Protein AF-A0A496PAQ7-F1 (afdb_monomer)

Sequence (138 aa):
MKLSTRDIVYIGFIAALCAVATTIRIEIPGGAMVHLGSAALFTTSILFGGLYGGLGAAIGSALFDLFGGHTQYIVFSFFIKGIAGLIVGGMTAGYLPPSITKPTASFGRILVALIIGAIWTALGYFLAWWFVLESAVV

pLDDT: mean 92.66, std 9.45, range [47.16, 98.69]

Nearest PDB structures (foldseek):
  4hzu-assembly1_S  TM=8.276E-01  e=6.607E-04  Levilactobacillus brevis
  4z7f-assembly2_C  TM=6.581E-01  e=2.434E-02  Enterococcus faecalis V583
  4z7f-assembly1_A  TM=7.759E-01  e=6.821E-02  Enterococcus faecalis V583
  4z7f-assembly1_B  TM=6.909E-01  e=6.153E-02  Enterococcus faecalis V583
  4z7f-assembly3_E  TM=7.718E-01  e=2.349E-01  Enterococcus faecalis V583

Secondary structure (DSSP, 8-state):
-PPPHHHHHHHHHHHHHHHHHHH-EEEETTTEEEETHHHHHHHHHHHHHHHHHHHHHHHHHHHHHHHTT-GGGHHHHHHHHHHHHHHHHHHHT-SSPPPTTSPPPPHHHHHHHHHHHHHHHHHHHHHHHHHHHHTTT-

Solvent-accessible surface area (backbone atoms only — not comparable to full-atom values): 6628 Å² total; per-residue (Å²): 137,85,83,49,74,69,54,52,50,50,24,50,52,43,11,52,49,16,22,57,32,38,72,48,60,48,81,42,92,91,82,44,70,49,45,43,18,59,56,46,23,50,54,40,1,40,63,31,0,6,53,40,10,5,51,5,20,11,51,6,40,23,49,33,20,56,76,71,71,39,57,91,43,21,71,51,37,22,52,35,36,16,49,25,10,28,51,25,0,39,61,32,29,28,58,48,56,55,58,93,89,54,81,67,48,56,68,69,48,42,53,52,25,51,52,54,25,49,52,51,38,54,55,42,49,52,53,46,48,51,55,57,52,56,68,71,75,112

Mean predicted aligned error: 4.07 Å

Radius of gyration: 15.11 Å; Cα contacts (8 Å, |Δi|>4): 240; chains: 1; bounding box: 43×31×34 Å

Structure (mmCIF, N/CA/C/O backbone):
data_AF-A0A496PAQ7-F1
#
_entry.id   AF-A0A496PAQ7-F1
#
loop_
_atom_site.group_PDB
_atom_site.id
_atom_site.type_symbol
_atom_site.label_atom_id
_atom_site.label_alt_id
_atom_site.label_comp_id
_atom_site.label_asym_id
_atom_site.label_entity_id
_atom_site.label_seq_id
_atom_site.pdbx_PDB_ins_code
_atom_site.Cartn_x
_atom_site.Cartn_y
_atom_site.Cartn_z
_atom_site.occupancy
_atom_site.B_iso_or_equiv
_atom_site.auth_seq_id
_atom_site.auth_comp_id
_atom_site.auth_asym_id
_atom_site.auth_atom_id
_atom_site.pdbx_PDB_model_num
ATOM 1 N N . MET A 1 1 ? -6.547 -14.638 14.985 1.00 70.94 1 MET A N 1
ATOM 2 C CA . MET A 1 1 ? -7.820 -14.053 14.504 1.00 70.94 1 MET A CA 1
ATOM 3 C C . MET A 1 1 ? -8.239 -14.798 13.245 1.00 70.94 1 MET A C 1
ATOM 5 O O . MET A 1 1 ? -7.360 -15.098 12.449 1.00 70.94 1 MET A O 1
ATOM 9 N N . LYS A 1 2 ? -9.520 -15.150 13.082 1.00 87.44 2 LYS A N 1
ATOM 10 C CA . LYS A 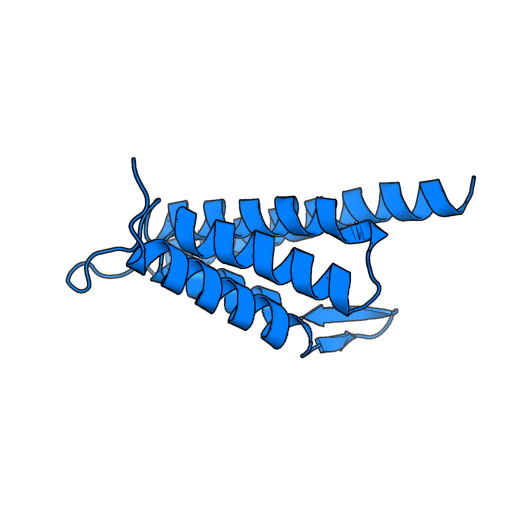1 2 ? -10.031 -15.802 11.863 1.00 87.44 2 LYS A CA 1
ATOM 11 C C . LYS A 1 2 ? -10.731 -14.747 11.001 1.00 87.44 2 LYS A C 1
ATOM 13 O O . LYS A 1 2 ? -11.579 -14.037 11.531 1.00 87.44 2 LYS A O 1
ATOM 18 N N . LEU A 1 3 ? -10.353 -14.630 9.728 1.00 93.06 3 LEU A N 1
ATOM 19 C CA . LEU A 1 3 ? -11.043 -13.763 8.765 1.00 93.06 3 LEU A CA 1
ATOM 20 C C . LEU A 1 3 ? -12.398 -14.377 8.406 1.00 93.06 3 LEU A C 1
ATOM 22 O O . LEU A 1 3 ? -12.488 -15.580 8.159 1.00 93.06 3 LEU A O 1
ATOM 26 N N . SER A 1 4 ? -13.443 -13.555 8.385 1.00 95.81 4 SER A N 1
ATOM 27 C CA . SER A 1 4 ? -14.761 -13.947 7.894 1.00 95.81 4 SER A CA 1
ATOM 28 C C . SER A 1 4 ? -14.832 -13.851 6.367 1.00 95.81 4 SER A C 1
ATOM 30 O O . SER A 1 4 ? -14.030 -13.162 5.734 1.00 95.81 4 SER A O 1
ATOM 32 N N . THR A 1 5 ? -15.837 -14.482 5.754 1.00 97.12 5 THR A N 1
ATOM 33 C CA . THR A 1 5 ? -16.100 -14.350 4.310 1.00 97.12 5 THR A CA 1
ATOM 34 C C . THR A 1 5 ? -16.265 -12.890 3.895 1.00 97.12 5 THR A C 1
ATOM 36 O O . THR A 1 5 ? -15.759 -12.481 2.855 1.00 97.12 5 THR A O 1
ATOM 39 N N . ARG A 1 6 ? -16.923 -12.079 4.732 1.00 95.62 6 ARG A N 1
ATOM 40 C CA . ARG A 1 6 ? -17.108 -10.649 4.473 1.00 95.62 6 ARG A CA 1
ATOM 41 C C . ARG A 1 6 ? -15.769 -9.910 4.410 1.00 95.62 6 ARG A C 1
ATOM 43 O O . ARG A 1 6 ? -15.586 -9.053 3.553 1.00 95.62 6 ARG A O 1
ATOM 50 N N . ASP A 1 7 ? -14.830 -10.268 5.278 1.00 96.31 7 ASP A N 1
ATOM 51 C CA . ASP A 1 7 ? -13.508 -9.639 5.331 1.00 96.31 7 ASP A CA 1
ATOM 52 C C . ASP A 1 7 ? -12.703 -9.969 4.069 1.00 96.31 7 ASP A C 1
ATOM 54 O O . ASP A 1 7 ? -12.093 -9.086 3.470 1.00 96.31 7 ASP A O 1
ATOM 58 N N . ILE A 1 8 ? -12.774 -11.226 3.617 1.00 97.44 8 ILE A N 1
ATOM 59 C CA . ILE A 1 8 ? -12.154 -11.677 2.364 1.00 97.44 8 ILE A CA 1
ATOM 60 C C . ILE A 1 8 ? -12.743 -10.918 1.169 1.00 97.44 8 ILE A C 1
ATOM 62 O O . ILE A 1 8 ? -11.990 -10.463 0.310 1.00 97.44 8 ILE A O 1
ATOM 66 N N . VAL A 1 9 ? -14.066 -10.727 1.128 1.00 98.12 9 VAL A N 1
ATOM 67 C CA . VAL A 1 9 ? -14.732 -9.952 0.068 1.00 98.12 9 VAL A CA 1
ATOM 68 C C . VAL A 1 9 ? -14.247 -8.500 0.052 1.00 98.12 9 VAL A C 1
ATOM 70 O O . VAL A 1 9 ? -13.928 -7.986 -1.018 1.00 98.12 9 VAL A O 1
ATOM 73 N N . TYR A 1 10 ? -14.120 -7.846 1.211 1.00 97.50 10 TYR A N 1
ATOM 74 C CA . TYR A 1 10 ? -13.580 -6.483 1.274 1.00 97.50 10 TYR A CA 1
ATOM 75 C C . TYR A 1 10 ? -12.124 -6.408 0.813 1.00 97.50 10 TYR A C 1
ATOM 77 O O . TYR A 1 10 ? -11.781 -5.517 0.039 1.00 97.50 10 TYR A O 1
ATOM 85 N N . ILE A 1 11 ? -11.275 -7.345 1.242 1.00 98.44 11 ILE A N 1
ATOM 86 C CA . ILE A 1 11 ? -9.874 -7.408 0.805 1.00 98.44 11 ILE A CA 1
ATOM 87 C C . ILE A 1 11 ? -9.795 -7.610 -0.713 1.00 98.44 11 ILE A C 1
ATOM 89 O O . ILE A 1 11 ? -9.031 -6.915 -1.378 1.00 98.44 11 ILE A O 1
ATOM 93 N N . GLY A 1 12 ? -10.612 -8.508 -1.272 1.00 98.56 12 GLY A N 1
ATOM 94 C CA . GLY A 1 12 ? -10.690 -8.744 -2.714 1.00 98.56 12 GLY A CA 1
ATOM 95 C C . GLY A 1 12 ? -11.165 -7.517 -3.495 1.00 98.56 12 GLY A C 1
ATOM 96 O O . GLY A 1 12 ? -10.579 -7.179 -4.521 1.00 98.56 12 GLY A O 1
ATOM 97 N N . PHE A 1 13 ? -12.171 -6.800 -2.986 1.00 98.44 13 PHE A N 1
ATOM 98 C CA . PHE A 1 13 ? -12.631 -5.542 -3.578 1.00 98.44 13 PHE A CA 1
ATOM 99 C C . PHE A 1 13 ? -11.534 -4.468 -3.568 1.00 98.44 13 PHE A C 1
ATOM 101 O O . PHE A 1 13 ? -11.281 -3.844 -4.596 1.00 98.44 13 PHE A O 1
ATOM 108 N N . ILE A 1 14 ? -10.842 -4.282 -2.437 1.00 98.56 14 ILE A N 1
ATOM 109 C CA . ILE A 1 14 ? -9.715 -3.342 -2.330 1.00 98.56 14 ILE A CA 1
ATOM 110 C C . ILE A 1 14 ? -8.593 -3.750 -3.292 1.00 98.56 14 ILE A C 1
ATOM 112 O O . ILE A 1 14 ? -8.025 -2.889 -3.956 1.00 98.56 14 ILE A O 1
ATOM 116 N N . ALA A 1 15 ? -8.294 -5.045 -3.414 1.00 98.69 15 ALA A N 1
ATOM 117 C CA . ALA A 1 15 ? -7.297 -5.538 -4.359 1.00 98.69 15 ALA A CA 1
ATOM 118 C C . ALA A 1 15 ? -7.661 -5.214 -5.810 1.00 98.69 15 ALA A C 1
ATOM 120 O O . ALA A 1 15 ? -6.826 -4.681 -6.539 1.00 98.69 15 ALA A O 1
ATOM 121 N N . ALA A 1 16 ? -8.908 -5.466 -6.214 1.00 98.50 16 ALA A N 1
ATOM 122 C CA . ALA A 1 16 ? -9.393 -5.111 -7.544 1.00 98.50 16 ALA A CA 1
ATOM 123 C C . ALA A 1 16 ? -9.312 -3.596 -7.789 1.00 98.50 16 ALA A C 1
ATOM 125 O O . ALA A 1 16 ? -8.812 -3.168 -8.828 1.00 98.50 16 ALA A O 1
ATOM 126 N N . LEU A 1 17 ? -9.726 -2.782 -6.810 1.00 98.44 17 LEU A N 1
ATOM 127 C CA . LEU A 1 17 ? -9.619 -1.326 -6.880 1.00 98.44 17 LEU A CA 1
ATOM 128 C C . LEU A 1 17 ? -8.164 -0.873 -7.046 1.00 98.44 17 LEU A C 1
ATOM 130 O O . LEU A 1 17 ? -7.881 -0.070 -7.928 1.00 98.44 17 LEU A O 1
ATOM 134 N N . CYS A 1 18 ? -7.238 -1.392 -6.237 1.00 98.25 18 CYS A N 1
ATOM 135 C CA . CYS A 1 18 ? -5.815 -1.076 -6.333 1.00 98.25 18 CYS A CA 1
ATOM 136 C C . CYS A 1 18 ? -5.236 -1.484 -7.692 1.00 98.25 18 CYS A C 1
ATOM 138 O O . CYS A 1 18 ? -4.516 -0.692 -8.297 1.00 98.25 18 CYS A O 1
ATOM 140 N N . ALA A 1 19 ? -5.568 -2.674 -8.200 1.00 98.06 19 ALA A N 1
ATOM 141 C CA . ALA A 1 19 ? -5.080 -3.153 -9.492 1.00 98.06 19 ALA A CA 1
ATOM 142 C C . ALA A 1 19 ? -5.557 -2.244 -10.637 1.00 98.06 19 ALA A C 1
ATOM 144 O O . ALA A 1 19 ? -4.742 -1.739 -11.407 1.00 98.06 19 ALA A O 1
ATOM 145 N N . VAL A 1 20 ? -6.864 -1.959 -10.693 1.00 97.81 20 VAL A N 1
ATOM 146 C CA . VAL A 1 20 ? -7.471 -1.093 -11.717 1.00 97.81 20 VAL A CA 1
ATOM 147 C C . VAL A 1 20 ? -6.978 0.348 -11.591 1.00 97.81 20 VAL A C 1
ATOM 149 O O . VAL A 1 20 ? -6.598 0.959 -12.580 1.00 97.81 20 VAL A O 1
ATOM 152 N N . ALA A 1 21 ? -6.905 0.909 -10.384 1.00 97.81 21 ALA A N 1
ATOM 153 C CA . ALA A 1 21 ? -6.386 2.262 -10.197 1.00 97.81 21 ALA A CA 1
ATOM 154 C C . ALA A 1 21 ? -4.909 2.372 -10.606 1.00 97.81 21 ALA A C 1
ATOM 156 O O . ALA A 1 21 ? -4.475 3.426 -11.064 1.00 97.81 21 ALA A O 1
ATOM 157 N N . THR A 1 22 ? -4.127 1.296 -10.484 1.00 96.44 22 THR A N 1
ATOM 158 C CA . THR A 1 22 ? -2.725 1.286 -10.925 1.00 96.44 22 THR A CA 1
ATOM 159 C C . THR A 1 22 ? -2.601 1.397 -12.447 1.00 96.44 22 THR A C 1
ATOM 161 O O . THR A 1 22 ? -1.631 1.987 -12.920 1.00 96.44 22 THR A O 1
ATOM 164 N N . THR A 1 23 ? -3.589 0.947 -13.231 1.00 95.00 23 THR A N 1
ATOM 165 C CA . THR A 1 23 ? -3.557 1.116 -14.698 1.00 95.00 23 THR A CA 1
ATOM 166 C C . THR A 1 23 ? -3.686 2.575 -15.122 1.00 95.00 23 THR A C 1
ATOM 168 O O . THR A 1 23 ? -3.261 2.934 -16.218 1.00 95.00 23 THR A O 1
ATOM 171 N N . ILE A 1 24 ? -4.246 3.432 -14.264 1.00 95.06 24 ILE A N 1
ATOM 172 C CA . ILE A 1 24 ? -4.297 4.871 -14.497 1.00 95.06 24 ILE A CA 1
ATOM 173 C C . ILE A 1 24 ? -2.971 5.468 -14.029 1.00 95.06 24 ILE A C 1
ATOM 175 O O . ILE A 1 24 ? -2.713 5.606 -12.827 1.00 95.06 24 ILE A O 1
ATOM 179 N N . ARG A 1 25 ? -2.125 5.822 -14.997 1.00 91.62 25 ARG A N 1
ATOM 180 C CA . ARG A 1 25 ? -0.812 6.419 -14.753 1.00 91.62 25 ARG A CA 1
ATOM 181 C C . ARG A 1 25 ? -0.668 7.767 -15.441 1.00 91.62 25 ARG A C 1
ATOM 183 O O . ARG A 1 25 ? -1.168 7.970 -16.543 1.00 91.62 25 ARG A O 1
ATOM 190 N N . ILE A 1 26 ? 0.047 8.663 -14.777 1.00 92.50 26 ILE A N 1
ATOM 191 C CA . ILE A 1 26 ? 0.473 9.947 -15.320 1.00 92.50 26 ILE A CA 1
ATOM 192 C C . ILE A 1 26 ? 1.970 9.837 -15.574 1.00 92.50 26 ILE A C 1
ATOM 194 O O . ILE A 1 26 ? 2.744 9.590 -14.646 1.00 92.50 26 ILE A O 1
ATOM 198 N N . GLU A 1 27 ? 2.360 9.979 -16.834 1.00 92.25 27 GLU A N 1
ATOM 199 C CA . GLU A 1 27 ? 3.761 9.949 -17.241 1.00 92.25 27 GLU A CA 1
ATOM 200 C C . GLU A 1 27 ? 4.421 11.298 -16.929 1.00 92.25 27 GL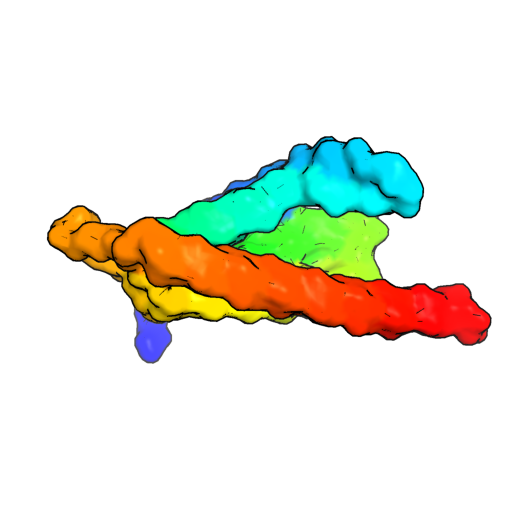U A C 1
ATOM 202 O O . GLU A 1 27 ? 3.823 12.361 -17.104 1.00 92.25 27 GLU A O 1
ATOM 207 N N . ILE A 1 28 ? 5.649 11.245 -16.419 1.00 91.25 28 ILE A N 1
ATOM 208 C CA . ILE A 1 28 ? 6.451 12.403 -16.021 1.00 91.25 28 ILE A CA 1
ATOM 209 C C . ILE A 1 28 ? 7.739 12.402 -16.861 1.00 91.25 28 ILE A C 1
ATOM 211 O O . ILE A 1 28 ? 8.251 11.324 -17.190 1.00 91.25 28 ILE A O 1
ATOM 215 N N . PRO A 1 29 ? 8.292 13.580 -17.224 1.00 90.56 29 PRO A N 1
ATOM 216 C CA . PRO A 1 29 ? 9.561 13.655 -17.942 1.00 90.56 29 PRO A CA 1
ATOM 217 C C . PRO A 1 29 ? 10.660 12.797 -17.299 1.00 90.56 29 PRO A C 1
ATOM 219 O O . PRO A 1 29 ? 10.794 12.758 -16.078 1.00 90.56 29 PRO A O 1
ATOM 222 N N . GLY A 1 30 ? 11.452 12.116 -18.132 1.00 82.94 30 GLY A N 1
ATOM 223 C CA . GLY A 1 30 ? 12.513 11.209 -17.673 1.00 82.94 30 GLY A CA 1
ATOM 224 C C . GLY A 1 30 ? 12.084 9.750 -17.484 1.00 82.94 30 GLY A C 1
ATOM 225 O O . GLY A 1 30 ? 12.839 8.974 -16.911 1.00 82.94 30 GLY A O 1
ATOM 226 N N . GLY A 1 31 ? 10.893 9.363 -17.958 1.00 80.00 31 GLY A N 1
ATOM 227 C CA . GLY A 1 31 ? 10.421 7.970 -17.934 1.00 80.00 31 GLY A CA 1
ATOM 228 C C . GLY A 1 31 ? 9.834 7.523 -16.592 1.00 80.00 31 GLY A C 1
ATOM 229 O O . GLY A 1 31 ? 9.484 6.355 -16.431 1.00 80.00 31 GLY A O 1
ATOM 230 N N . ALA A 1 32 ? 9.705 8.441 -15.633 1.00 80.88 32 ALA A N 1
ATOM 231 C CA . ALA A 1 32 ? 9.005 8.196 -14.382 1.00 80.88 32 ALA A CA 1
ATOM 232 C C . ALA A 1 32 ? 7.484 8.234 -14.587 1.00 80.88 32 ALA A C 1
ATOM 234 O O . ALA A 1 32 ? 6.963 8.871 -15.503 1.00 80.88 32 ALA A O 1
ATOM 235 N N . MET A 1 33 ? 6.754 7.575 -13.692 1.00 88.38 33 MET A N 1
ATOM 236 C CA . MET A 1 33 ? 5.298 7.512 -13.748 1.00 88.38 33 MET A CA 1
ATOM 237 C C . MET A 1 33 ? 4.693 7.535 -12.350 1.00 88.38 33 MET A C 1
ATOM 239 O O . MET A 1 33 ? 5.236 6.966 -11.402 1.00 88.38 33 MET A O 1
ATOM 243 N N . VAL A 1 34 ? 3.541 8.187 -12.230 1.00 90.12 34 VAL A N 1
ATOM 244 C CA . VAL A 1 34 ? 2.728 8.189 -11.013 1.00 90.12 34 VAL A CA 1
ATOM 245 C C . VAL A 1 34 ? 1.471 7.380 -11.275 1.00 90.12 34 VAL A C 1
ATOM 247 O O . VAL A 1 34 ? 0.670 7.729 -12.137 1.00 90.12 34 VAL A O 1
ATOM 250 N N . HIS A 1 35 ? 1.286 6.310 -10.507 1.00 93.69 35 HIS A N 1
ATOM 251 C CA . HIS A 1 35 ? 0.102 5.458 -10.577 1.00 93.69 35 HIS A CA 1
ATOM 252 C C . HIS A 1 35 ? -0.944 5.878 -9.544 1.00 93.69 35 HIS A C 1
ATOM 254 O O . HIS A 1 35 ? -0.626 6.010 -8.355 1.00 93.69 35 HIS A O 1
ATOM 260 N N . LEU A 1 36 ? -2.213 5.973 -9.953 1.00 95.56 36 LEU A N 1
ATOM 261 C CA . LEU A 1 36 ? -3.322 6.216 -9.020 1.00 95.56 36 LEU A CA 1
ATOM 262 C C . LEU A 1 36 ? -3.565 5.047 -8.056 1.00 95.56 36 LEU A C 1
ATOM 264 O O . LEU A 1 36 ? -4.211 5.227 -7.025 1.00 95.56 36 LEU A O 1
ATOM 268 N N . GLY A 1 37 ? -2.971 3.880 -8.311 1.00 95.75 37 GLY A N 1
ATOM 269 C CA . GLY A 1 37 ? -2.936 2.763 -7.368 1.00 95.75 37 GLY A CA 1
ATOM 270 C C . GLY A 1 37 ? -2.401 3.140 -5.986 1.00 95.75 37 GLY A C 1
ATOM 271 O O . GLY A 1 37 ? -2.915 2.663 -4.979 1.00 95.75 37 GLY A O 1
ATOM 272 N N . SER A 1 38 ? -1.421 4.049 -5.908 1.00 94.56 38 SER A N 1
ATOM 273 C CA . SER A 1 38 ? -0.904 4.538 -4.620 1.00 94.56 38 SER A CA 1
ATOM 274 C C . SER A 1 38 ? -1.936 5.381 -3.865 1.00 94.56 38 SER A C 1
ATOM 276 O O . SER A 1 38 ? -2.032 5.279 -2.644 1.00 94.56 38 SER A O 1
ATOM 278 N N . ALA A 1 39 ? -2.737 6.179 -4.581 1.00 96.00 39 ALA A N 1
ATOM 279 C CA . ALA A 1 39 ? -3.830 6.932 -3.976 1.00 96.00 39 ALA A CA 1
ATOM 280 C C . ALA A 1 39 ? -4.909 5.977 -3.446 1.00 96.00 39 ALA A C 1
ATOM 282 O O . ALA A 1 39 ? -5.275 6.074 -2.278 1.00 96.00 39 ALA A O 1
ATOM 283 N N . ALA A 1 40 ? -5.335 5.000 -4.258 1.00 97.94 40 ALA A N 1
ATOM 284 C CA . ALA A 1 40 ? -6.290 3.973 -3.841 1.00 97.94 40 ALA A CA 1
ATOM 285 C C . ALA A 1 40 ? -5.807 3.225 -2.588 1.00 97.94 40 ALA A C 1
ATOM 287 O O . ALA A 1 40 ? -6.523 3.190 -1.591 1.00 97.94 40 ALA A O 1
ATOM 288 N N . LEU A 1 41 ? -4.564 2.729 -2.602 1.00 97.88 41 LEU A N 1
ATOM 289 C CA . LEU A 1 41 ? -3.911 2.054 -1.478 1.00 97.88 41 LEU A CA 1
ATOM 290 C C . LEU A 1 41 ? -3.964 2.881 -0.194 1.00 97.88 41 LEU A C 1
ATOM 292 O O . LEU A 1 41 ? -4.377 2.372 0.855 1.00 97.88 41 LEU A O 1
ATOM 296 N N . PHE A 1 42 ? -3.529 4.143 -0.251 1.00 97.69 42 PHE A N 1
ATOM 297 C CA . PHE A 1 42 ? -3.470 4.992 0.934 1.00 97.69 42 PHE A CA 1
ATOM 298 C C . PHE A 1 42 ? -4.868 5.309 1.453 1.00 97.69 42 PHE A C 1
ATOM 300 O O . PHE A 1 42 ? -5.114 5.162 2.650 1.00 97.69 42 PHE A O 1
ATOM 307 N N . THR A 1 43 ? -5.808 5.643 0.568 1.00 97.12 43 THR A N 1
ATOM 308 C CA . THR A 1 43 ? -7.201 5.892 0.944 1.00 97.12 43 THR A CA 1
ATOM 309 C C . THR A 1 43 ? -7.830 4.661 1.592 1.00 97.12 43 THR A C 1
ATOM 311 O O . THR A 1 43 ? -8.388 4.763 2.683 1.00 97.12 43 THR A O 1
ATOM 314 N N . THR A 1 44 ? -7.697 3.475 0.993 1.00 97.44 44 THR A N 1
ATOM 315 C CA . THR A 1 44 ? -8.279 2.253 1.564 1.00 97.44 44 THR A CA 1
ATOM 316 C C . THR A 1 44 ? -7.619 1.857 2.876 1.00 97.44 44 THR A C 1
ATOM 318 O O . THR A 1 44 ? -8.302 1.368 3.765 1.00 97.44 44 THR A O 1
ATOM 321 N N . SER A 1 45 ? -6.322 2.115 3.052 1.00 97.69 45 SER A N 1
ATOM 322 C CA . SER A 1 45 ? -5.634 1.835 4.319 1.00 97.69 45 SER A CA 1
ATOM 323 C C . SER A 1 45 ? -6.101 2.769 5.436 1.00 97.69 45 SER A C 1
ATOM 325 O O . SER A 1 45 ? -6.335 2.316 6.553 1.00 97.69 45 SER A O 1
ATOM 327 N N . ILE A 1 46 ? -6.318 4.052 5.129 1.00 96.81 46 ILE A N 1
ATOM 328 C CA . ILE A 1 46 ? -6.872 5.028 6.080 1.00 96.81 46 ILE A CA 1
ATOM 329 C C . ILE A 1 46 ? -8.295 4.649 6.511 1.00 96.81 46 ILE A C 1
ATOM 331 O O . ILE A 1 46 ? -8.654 4.846 7.670 1.00 96.81 46 ILE A O 1
ATOM 335 N N . LEU A 1 47 ? -9.100 4.101 5.597 1.00 94.69 47 LEU A N 1
ATOM 336 C CA . LEU A 1 47 ? -10.507 3.779 5.851 1.00 94.69 47 LEU A CA 1
ATOM 337 C C . LEU A 1 47 ? -10.726 2.384 6.452 1.00 94.69 47 LEU A C 1
ATOM 339 O O . LEU A 1 47 ? -11.591 2.222 7.306 1.00 94.69 47 LEU A O 1
ATOM 343 N N . PHE A 1 48 ? -9.963 1.379 6.018 1.00 95.31 48 PHE A N 1
ATOM 344 C CA . PHE A 1 48 ? -10.164 -0.033 6.376 1.00 95.31 48 PHE A CA 1
ATOM 345 C C . PHE A 1 48 ? -9.047 -0.603 7.262 1.00 95.31 48 PHE A C 1
ATOM 347 O O . PHE A 1 48 ? -9.062 -1.784 7.606 1.00 95.31 48 PHE A O 1
ATOM 354 N N . GLY A 1 49 ? -8.086 0.222 7.672 1.00 95.44 49 GLY A N 1
ATOM 355 C CA . GLY A 1 49 ? -6.992 -0.197 8.537 1.00 95.44 49 GLY A CA 1
ATOM 356 C C . GLY A 1 49 ? -5.919 -1.014 7.820 1.00 95.44 49 GLY A C 1
ATOM 357 O O . GLY A 1 49 ? -5.981 -1.297 6.621 1.00 95.44 49 GLY A O 1
ATOM 358 N N . GLY A 1 50 ? -4.891 -1.370 8.589 1.00 97.00 50 GLY A N 1
ATOM 359 C CA . GLY A 1 50 ? -3.654 -1.942 8.068 1.00 97.00 50 GLY A CA 1
ATOM 360 C C . GLY A 1 50 ? -3.841 -3.299 7.400 1.00 97.00 50 GLY A C 1
ATOM 361 O O . GLY A 1 50 ? -3.293 -3.521 6.327 1.00 97.00 50 GLY A O 1
ATOM 362 N N . LEU A 1 51 ? -4.617 -4.211 7.990 1.00 97.19 51 LEU A N 1
ATOM 363 C CA . LEU A 1 51 ? -4.770 -5.565 7.456 1.00 97.19 51 LEU A CA 1
ATOM 364 C C . LEU A 1 51 ? -5.488 -5.566 6.102 1.00 97.19 51 LEU A C 1
ATOM 366 O O . LEU A 1 51 ? -5.048 -6.238 5.174 1.00 97.19 51 LEU A O 1
ATOM 370 N N . TYR A 1 52 ? -6.575 -4.805 5.983 1.00 97.81 52 TYR A N 1
ATOM 371 C CA . TYR A 1 52 ? -7.424 -4.816 4.792 1.00 97.81 52 TYR A CA 1
ATOM 372 C C . TYR A 1 52 ? -6.780 -3.990 3.683 1.00 97.81 52 TYR A C 1
ATOM 374 O O . TYR A 1 52 ? -6.655 -4.466 2.556 1.00 97.81 52 TYR A O 1
ATOM 382 N N . GLY A 1 53 ? -6.313 -2.784 4.026 1.00 97.75 53 GLY A N 1
ATOM 383 C CA . GLY A 1 53 ? -5.573 -1.927 3.108 1.00 97.75 53 GLY A CA 1
ATOM 384 C C . GLY A 1 53 ? -4.266 -2.569 2.653 1.00 97.75 53 GLY A C 1
ATOM 385 O O . GLY A 1 53 ? -3.984 -2.580 1.464 1.00 97.75 53 GLY A O 1
ATOM 386 N N . GLY A 1 54 ? -3.509 -3.177 3.569 1.00 98.38 54 GLY A N 1
ATOM 387 C CA . GLY A 1 54 ? -2.252 -3.864 3.276 1.00 98.38 54 GLY A CA 1
ATOM 388 C C . GLY A 1 54 ? -2.423 -5.095 2.392 1.00 98.38 54 GLY A C 1
ATOM 389 O O . GLY A 1 54 ? -1.787 -5.178 1.347 1.00 98.38 54 GLY A O 1
ATOM 390 N N . LEU A 1 55 ? -3.305 -6.037 2.745 1.00 98.50 55 LEU A N 1
ATOM 391 C CA . LEU A 1 55 ? -3.536 -7.213 1.894 1.00 98.50 55 LEU A CA 1
ATOM 392 C C . LEU A 1 55 ? -4.122 -6.821 0.537 1.00 98.50 55 LEU A C 1
ATOM 394 O O . LEU A 1 55 ? -3.669 -7.324 -0.489 1.00 98.50 55 LEU A O 1
ATOM 398 N N . 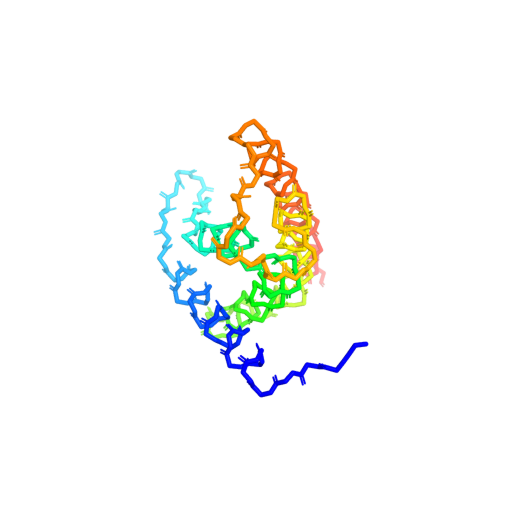GLY A 1 56 ? -5.081 -5.893 0.515 1.00 98.56 56 GLY A N 1
ATOM 399 C CA . G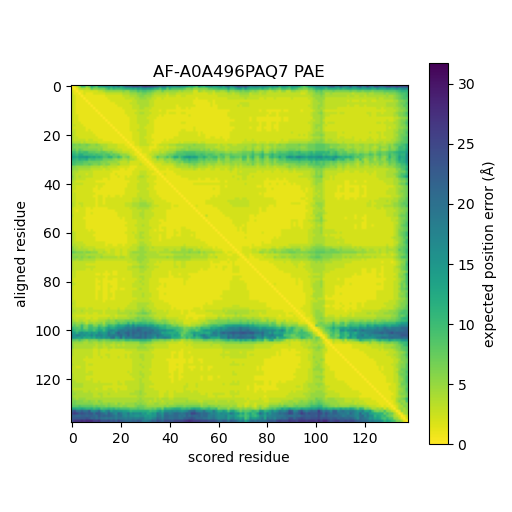LY A 1 56 ? -5.649 -5.392 -0.731 1.00 98.56 56 GLY A CA 1
ATOM 400 C C . GLY A 1 56 ? -4.594 -4.715 -1.612 1.00 98.56 56 GLY A C 1
ATOM 401 O O . GLY A 1 56 ? -4.502 -5.000 -2.800 1.00 98.56 56 GLY A O 1
ATOM 402 N N . ALA A 1 57 ? -3.724 -3.889 -1.035 1.00 98.50 57 ALA A N 1
ATOM 403 C CA . ALA A 1 57 ? -2.611 -3.262 -1.739 1.00 98.50 57 ALA A CA 1
ATOM 404 C C . ALA A 1 57 ? -1.583 -4.263 -2.279 1.00 98.50 57 ALA A C 1
ATOM 406 O O . ALA A 1 57 ? -1.164 -4.138 -3.431 1.00 98.50 57 ALA A O 1
ATOM 407 N N . ALA A 1 58 ? -1.189 -5.244 -1.463 1.00 98.56 58 ALA A N 1
ATOM 408 C CA . ALA A 1 58 ? -0.2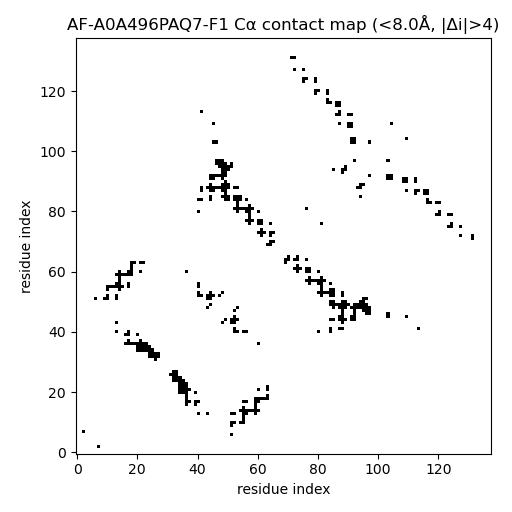38 -6.285 -1.837 1.00 98.56 58 ALA A CA 1
ATOM 409 C C . ALA A 1 58 ? -0.757 -7.093 -3.029 1.00 98.56 58 ALA A C 1
ATOM 411 O O . ALA A 1 58 ? -0.093 -7.195 -4.059 1.00 98.56 58 ALA A O 1
ATOM 412 N N . ILE A 1 59 ? -1.980 -7.615 -2.900 1.00 98.62 59 ILE A N 1
ATOM 413 C CA . ILE A 1 59 ? -2.614 -8.453 -3.917 1.00 98.62 59 ILE A CA 1
ATOM 414 C C . ILE A 1 59 ? -2.905 -7.623 -5.166 1.00 98.62 59 ILE A C 1
ATOM 416 O O . ILE A 1 59 ? -2.552 -8.037 -6.262 1.00 98.62 59 ILE A O 1
ATOM 420 N N . GLY A 1 60 ? -3.496 -6.436 -5.022 1.00 98.25 60 GLY A N 1
ATOM 421 C CA . GLY A 1 60 ? -3.841 -5.584 -6.158 1.00 98.25 60 GLY A CA 1
ATOM 422 C C . GLY A 1 60 ? -2.626 -5.171 -6.989 1.00 98.25 60 GLY A C 1
ATOM 423 O O . GLY A 1 60 ? -2.670 -5.230 -8.214 1.00 98.25 60 GLY A O 1
ATOM 424 N N . SER A 1 61 ? -1.517 -4.822 -6.334 1.00 97.75 61 SER A N 1
ATOM 425 C CA . SER A 1 61 ? -0.285 -4.437 -7.036 1.00 97.75 61 SER A CA 1
ATOM 426 C C . SER A 1 61 ? 0.402 -5.640 -7.686 1.00 97.75 61 SER A C 1
ATOM 428 O O . SER A 1 61 ? 0.861 -5.539 -8.817 1.00 97.75 61 SER A O 1
ATOM 430 N N . ALA A 1 62 ? 0.405 -6.802 -7.024 1.00 97.88 62 ALA A N 1
ATOM 431 C CA . ALA A 1 62 ? 0.895 -8.047 -7.615 1.00 97.88 62 ALA A CA 1
ATOM 432 C C . ALA A 1 62 ? 0.069 -8.479 -8.840 1.00 97.88 62 ALA A C 1
ATOM 434 O O . ALA A 1 62 ? 0.633 -8.936 -9.831 1.00 97.88 62 ALA A O 1
ATOM 435 N N . LEU A 1 63 ? -1.258 -8.312 -8.798 1.00 98.00 63 LEU A N 1
ATOM 436 C CA . LEU A 1 63 ? -2.136 -8.580 -9.940 1.00 98.00 63 LEU A CA 1
ATOM 437 C C . LEU A 1 63 ? -1.894 -7.592 -11.083 1.00 98.00 63 LEU A C 1
ATOM 439 O O . LEU A 1 63 ? -1.867 -8.012 -12.237 1.00 98.00 63 LEU A O 1
ATOM 443 N N . PHE A 1 64 ? -1.693 -6.306 -10.780 1.00 97.19 64 PHE A N 1
ATOM 444 C CA . PHE A 1 64 ? -1.303 -5.324 -11.790 1.00 97.19 64 PHE A CA 1
ATOM 445 C C . PHE A 1 64 ? 0.003 -5.731 -12.477 1.00 97.19 64 PHE A C 1
ATOM 447 O O . PHE A 1 64 ? 0.048 -5.757 -13.700 1.00 9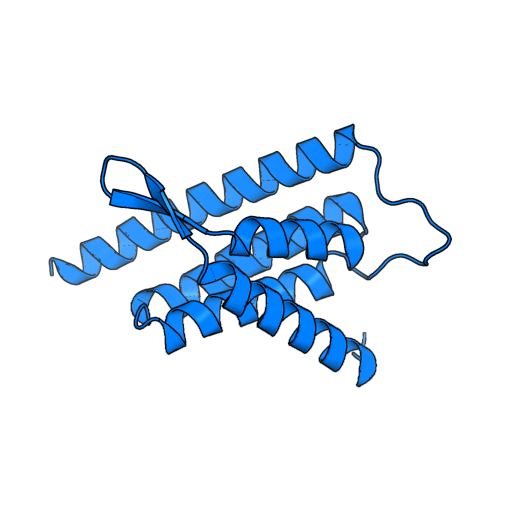7.19 64 PHE A O 1
ATOM 454 N N . ASP A 1 65 ? 1.032 -6.112 -11.719 1.00 96.31 65 ASP A N 1
ATOM 455 C CA . ASP A 1 65 ? 2.312 -6.522 -12.300 1.00 96.31 65 ASP A CA 1
ATOM 456 C C . ASP A 1 65 ? 2.192 -7.815 -13.115 1.00 96.31 65 ASP A C 1
ATOM 458 O O . ASP A 1 65 ? 2.788 -7.937 -14.186 1.00 96.31 65 ASP A O 1
ATOM 462 N N . LEU A 1 66 ? 1.385 -8.770 -12.645 1.00 96.62 66 LEU A N 1
ATOM 463 C CA . LEU A 1 66 ? 1.123 -10.018 -13.355 1.00 96.62 66 LEU A CA 1
ATOM 464 C C . LEU A 1 66 ? 0.431 -9.773 -14.700 1.00 96.62 66 LEU A C 1
ATOM 466 O O . LEU A 1 66 ? 0.896 -10.268 -15.724 1.00 96.62 66 LEU A O 1
ATOM 470 N N . PHE A 1 67 ? -0.663 -9.010 -14.712 1.00 95.06 67 PHE A N 1
ATOM 471 C CA . PHE A 1 67 ? -1.443 -8.768 -15.929 1.00 95.06 67 PHE A CA 1
ATOM 472 C C . PHE A 1 67 ? -0.855 -7.672 -16.822 1.00 95.06 67 PHE A C 1
ATOM 474 O O . PHE A 1 67 ? -1.082 -7.679 -18.028 1.00 95.06 67 PHE A O 1
ATOM 481 N N . GLY A 1 68 ? -0.086 -6.747 -16.249 1.00 92.06 68 GLY A N 1
ATOM 482 C CA . GLY A 1 68 ? 0.603 -5.666 -16.951 1.00 92.06 68 GLY A CA 1
ATOM 483 C C . GLY A 1 68 ? 1.920 -6.083 -17.608 1.00 92.06 68 GLY A C 1
ATOM 484 O O . GLY A 1 68 ? 2.558 -5.252 -18.246 1.00 92.06 68 GLY A O 1
ATOM 485 N N . GLY A 1 69 ? 2.341 -7.347 -17.463 1.00 91.56 69 GLY A N 1
ATOM 486 C CA . GLY A 1 69 ? 3.590 -7.857 -18.042 1.00 91.56 69 GLY A CA 1
ATOM 487 C C . GLY A 1 69 ? 4.853 -7.429 -17.285 1.00 91.56 69 GLY A C 1
ATOM 488 O O . GLY A 1 69 ? 5.953 -7.492 -17.825 1.00 91.56 69 GLY A O 1
ATOM 489 N N . HIS A 1 70 ? 4.714 -7.002 -16.031 1.00 90.50 70 HIS A N 1
ATOM 490 C CA . HIS A 1 70 ? 5.805 -6.590 -15.145 1.00 90.50 70 HIS A CA 1
ATOM 491 C C . HIS A 1 70 ? 6.156 -7.697 -14.139 1.00 90.50 70 HIS A C 1
ATOM 493 O O . HIS A 1 70 ? 6.400 -7.439 -12.962 1.00 90.50 70 HIS A O 1
ATOM 499 N N . THR A 1 71 ? 6.176 -8.954 -14.594 1.00 92.25 71 THR A N 1
ATOM 500 C CA . THR A 1 71 ? 6.235 -10.153 -13.742 1.00 92.25 71 THR A CA 1
ATOM 501 C C . THR A 1 71 ? 7.440 -10.171 -12.793 1.00 92.25 71 THR A C 1
ATOM 503 O O . THR A 1 71 ? 7.311 -10.609 -11.650 1.00 92.25 71 THR A O 1
ATOM 506 N N . GLN A 1 72 ? 8.586 -9.623 -13.211 1.00 93.69 72 GLN A N 1
ATOM 507 C CA . GLN A 1 72 ? 9.783 -9.481 -12.372 1.00 93.69 72 GLN A CA 1
ATOM 508 C C . GLN A 1 72 ? 9.567 -8.632 -11.105 1.00 93.69 72 GLN A C 1
ATOM 510 O O . GLN A 1 72 ? 10.290 -8.798 -10.126 1.00 93.69 72 GLN A O 1
ATOM 515 N N . TYR A 1 73 ? 8.558 -7.753 -11.091 1.00 94.19 73 TYR A N 1
ATOM 516 C CA . TYR A 1 73 ? 8.246 -6.891 -9.953 1.00 94.19 73 TYR A CA 1
ATOM 517 C C . TYR A 1 73 ? 7.188 -7.471 -9.007 1.00 94.19 73 TYR A C 1
ATOM 519 O O . TYR A 1 73 ? 7.061 -6.954 -7.902 1.00 94.19 73 TYR A O 1
ATOM 527 N N . ILE A 1 74 ? 6.497 -8.568 -9.356 1.00 96.00 74 ILE A N 1
ATOM 528 C CA . ILE A 1 74 ? 5.352 -9.100 -8.583 1.00 96.00 74 ILE A CA 1
ATOM 529 C C . ILE A 1 74 ? 5.678 -9.257 -7.096 1.00 96.00 74 ILE A C 1
ATOM 531 O O . ILE A 1 74 ? 4.947 -8.756 -6.240 1.00 96.00 74 ILE A O 1
ATOM 535 N N . VAL A 1 75 ? 6.775 -9.954 -6.780 1.00 96.25 75 VAL A N 1
ATOM 536 C CA . VAL A 1 75 ? 7.168 -10.226 -5.388 1.00 96.25 75 VAL A CA 1
ATOM 537 C C . VAL A 1 75 ? 7.517 -8.923 -4.671 1.00 96.25 75 VAL A C 1
ATOM 539 O O . VAL A 1 75 ? 7.085 -8.704 -3.540 1.00 96.25 75 VAL A O 1
ATOM 542 N N . PHE A 1 76 ? 8.236 -8.024 -5.342 1.00 96.56 76 PHE A N 1
ATOM 543 C CA . PHE A 1 76 ? 8.598 -6.723 -4.790 1.00 96.56 76 PHE A CA 1
ATOM 544 C C . PHE A 1 76 ? 7.358 -5.877 -4.509 1.00 96.56 76 PHE A C 1
ATOM 546 O O . PHE A 1 76 ? 7.147 -5.471 -3.369 1.00 96.56 76 PHE A O 1
ATOM 553 N N . SER A 1 77 ? 6.495 -5.659 -5.500 1.00 96.81 77 SER A N 1
ATOM 554 C CA . SER A 1 77 ? 5.270 -4.874 -5.350 1.00 96.81 77 SER A CA 1
ATOM 555 C C . SER A 1 77 ? 4.351 -5.445 -4.278 1.00 96.81 77 SER A C 1
ATOM 557 O O . SER A 1 77 ? 3.805 -4.668 -3.495 1.00 96.81 77 SER A O 1
ATOM 559 N N . PHE A 1 78 ? 4.230 -6.775 -4.176 1.00 98.31 78 PHE A N 1
ATOM 560 C CA . PHE A 1 78 ? 3.450 -7.419 -3.120 1.00 98.31 78 PHE A CA 1
ATOM 561 C C . PHE A 1 78 ? 3.902 -6.958 -1.728 1.00 98.31 78 PHE A C 1
ATOM 563 O O . PHE A 1 78 ? 3.092 -6.461 -0.942 1.00 98.31 78 PHE A O 1
ATOM 570 N N . PHE A 1 79 ? 5.200 -7.057 -1.426 1.00 98.44 79 PHE A N 1
ATOM 571 C CA . PHE A 1 79 ? 5.723 -6.668 -0.115 1.00 98.44 79 PHE A CA 1
ATOM 572 C C . PHE A 1 79 ? 5.797 -5.153 0.070 1.00 98.44 79 PHE A C 1
ATOM 574 O O . PHE A 1 79 ? 5.401 -4.654 1.122 1.00 98.44 79 PHE A O 1
ATOM 581 N N . ILE A 1 80 ? 6.242 -4.399 -0.937 1.00 98.38 80 ILE A N 1
ATOM 582 C CA . ILE A 1 80 ? 6.373 -2.940 -0.854 1.00 98.38 80 ILE A CA 1
ATOM 583 C C . ILE A 1 80 ? 5.006 -2.316 -0.583 1.00 98.38 80 ILE A C 1
ATOM 585 O O . ILE A 1 80 ? 4.836 -1.602 0.406 1.00 98.38 80 ILE A O 1
ATOM 589 N N . LYS A 1 81 ? 4.014 -2.613 -1.428 1.00 98.25 81 LYS A N 1
ATOM 590 C CA . LYS A 1 81 ? 2.673 -2.025 -1.331 1.00 98.25 81 LYS A CA 1
ATOM 591 C C . LYS A 1 81 ? 1.904 -2.606 -0.149 1.00 98.25 81 LYS A C 1
ATOM 593 O O . LYS A 1 81 ? 1.212 -1.863 0.545 1.00 98.25 81 LYS A O 1
ATOM 598 N N . GLY A 1 82 ? 2.087 -3.894 0.142 1.00 98.50 82 GLY A N 1
ATOM 599 C CA . GLY A 1 82 ? 1.498 -4.534 1.313 1.00 98.50 82 GLY A CA 1
ATOM 600 C C . GLY A 1 82 ? 1.936 -3.905 2.629 1.00 98.50 82 GLY A C 1
ATOM 601 O O . GLY A 1 82 ? 1.101 -3.524 3.451 1.00 98.50 82 GLY A O 1
ATOM 602 N N . ILE A 1 83 ? 3.246 -3.732 2.807 1.00 98.69 83 ILE A N 1
ATOM 603 C CA . ILE A 1 83 ? 3.812 -3.098 3.999 1.00 98.69 83 ILE A CA 1
ATOM 604 C C . ILE A 1 83 ? 3.445 -1.609 4.042 1.00 98.69 83 ILE A C 1
ATOM 606 O O . ILE A 1 83 ? 3.090 -1.117 5.111 1.00 98.69 83 ILE A O 1
ATOM 610 N N . ALA A 1 84 ? 3.413 -0.906 2.902 1.00 98.69 84 ALA A N 1
ATOM 611 C CA . ALA A 1 84 ? 2.948 0.483 2.850 1.00 98.69 84 ALA A CA 1
ATOM 612 C C . ALA A 1 84 ? 1.513 0.623 3.387 1.00 98.69 84 ALA A C 1
ATOM 614 O O . ALA A 1 84 ? 1.245 1.481 4.229 1.00 98.69 84 ALA A O 1
ATOM 615 N N . GLY A 1 85 ? 0.597 -0.247 2.945 1.00 98.50 85 GLY A N 1
ATOM 616 C CA . GLY A 1 85 ? -0.784 -0.253 3.426 1.00 98.50 85 GLY A CA 1
ATOM 617 C C . GLY A 1 85 ? -0.899 -0.627 4.908 1.00 98.50 85 GLY A C 1
ATOM 618 O O . GLY A 1 85 ? -1.640 0.020 5.650 1.00 98.50 85 GLY A O 1
ATOM 619 N N . LEU A 1 86 ? -0.106 -1.600 5.376 1.00 98.50 86 LEU A N 1
ATOM 620 C CA . LEU A 1 86 ? -0.033 -1.967 6.796 1.00 98.50 86 LEU A CA 1
ATOM 621 C C . LEU A 1 86 ? 0.429 -0.796 7.673 1.00 98.5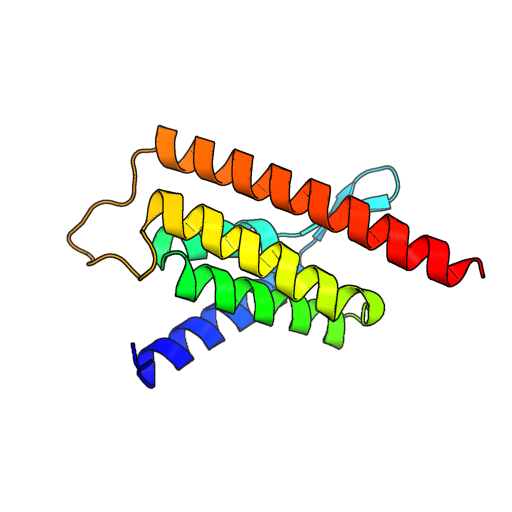0 86 LEU A C 1
ATOM 623 O O . LEU A 1 86 ? -0.193 -0.536 8.704 1.00 98.50 86 LEU A O 1
ATOM 627 N N . ILE A 1 87 ? 1.477 -0.076 7.256 1.00 98.44 87 ILE A N 1
ATOM 628 C CA . ILE A 1 87 ? 2.001 1.101 7.961 1.00 98.44 87 ILE A CA 1
ATOM 629 C C . ILE A 1 87 ? 0.933 2.192 8.012 1.00 98.44 87 ILE A C 1
ATOM 631 O O . ILE A 1 87 ? 0.556 2.633 9.098 1.00 98.44 87 ILE A O 1
ATOM 635 N N . VAL A 1 88 ? 0.407 2.608 6.855 1.00 98.38 88 VAL A N 1
ATOM 636 C CA . VAL A 1 88 ? -0.534 3.734 6.785 1.00 98.38 88 VAL A CA 1
ATOM 637 C C . VAL A 1 88 ? -1.816 3.423 7.543 1.00 98.38 88 VAL A C 1
ATOM 639 O O . VAL A 1 88 ? -2.259 4.236 8.356 1.00 98.38 88 VAL A O 1
ATOM 642 N N . GLY A 1 89 ? -2.393 2.241 7.334 1.00 97.44 89 GLY A N 1
ATOM 643 C CA . GLY A 1 89 ? -3.614 1.841 8.018 1.00 97.44 89 GLY A CA 1
ATOM 644 C C . GLY A 1 89 ? -3.403 1.654 9.517 1.00 97.44 89 GLY A C 1
ATOM 645 O O . GLY A 1 89 ? -4.160 2.210 10.310 1.00 97.44 89 GLY A O 1
ATOM 646 N N . GLY A 1 90 ? -2.320 0.987 9.927 1.00 96.88 90 GLY A N 1
ATOM 647 C CA . GLY A 1 90 ? -1.959 0.823 11.337 1.00 96.88 90 GLY A CA 1
ATOM 648 C C . GLY A 1 90 ? -1.772 2.157 12.063 1.00 96.88 90 GLY A C 1
ATOM 649 O O . GLY A 1 90 ? -2.232 2.331 13.193 1.00 96.88 90 GLY A O 1
ATOM 650 N N . MET A 1 91 ? -1.163 3.134 11.390 1.00 96.56 91 MET A N 1
ATOM 651 C CA . MET A 1 91 ? -0.960 4.473 11.928 1.00 96.56 91 MET A CA 1
ATOM 652 C C . MET A 1 91 ? -2.215 5.343 11.932 1.00 96.56 91 MET A C 1
ATOM 654 O O . MET A 1 91 ? -2.185 6.365 12.606 1.00 96.56 91 MET A O 1
ATOM 658 N N . THR A 1 92 ? -3.296 4.996 11.235 1.00 95.69 92 THR A N 1
ATOM 659 C CA . THR A 1 92 ? -4.474 5.872 11.094 1.00 95.69 92 THR A CA 1
ATOM 660 C C . THR A 1 92 ? -5.748 5.231 11.638 1.00 95.69 92 THR A C 1
ATOM 662 O O . THR A 1 92 ? -6.296 5.709 12.630 1.00 95.69 92 THR A O 1
ATOM 665 N N . ALA A 1 93 ? -6.191 4.135 11.031 1.00 93.50 93 ALA A N 1
ATOM 666 C CA . ALA A 1 93 ? -7.386 3.379 11.401 1.00 93.50 93 ALA A CA 1
ATOM 667 C C . ALA A 1 93 ? -7.109 2.249 12.414 1.00 93.50 93 ALA A C 1
ATOM 669 O O . ALA A 1 93 ? -8.034 1.738 1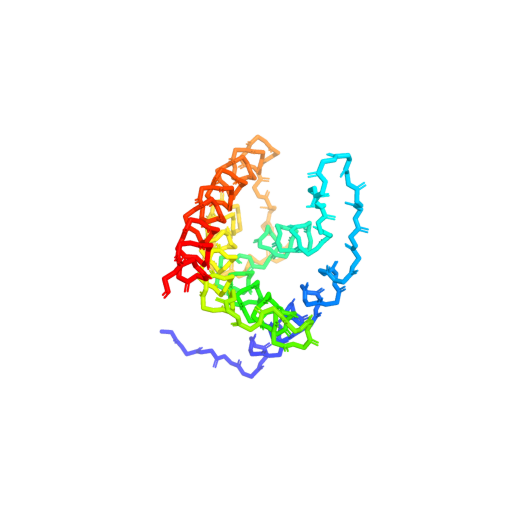3.043 1.00 93.50 93 ALA A O 1
ATOM 670 N N . GLY A 1 94 ? -5.839 1.880 12.604 1.00 94.38 94 GLY A N 1
ATOM 671 C CA . GLY A 1 94 ? -5.424 0.705 13.366 1.00 94.38 94 GLY A CA 1
ATOM 672 C C . GLY A 1 94 ? -5.269 -0.531 12.476 1.00 94.38 94 GLY A C 1
ATOM 673 O O . GLY A 1 94 ? -5.289 -0.452 11.250 1.00 94.38 94 GLY A O 1
ATOM 674 N N . TYR A 1 95 ? -5.062 -1.700 13.085 1.00 94.00 95 TYR A N 1
ATOM 675 C CA . TYR A 1 95 ? -4.821 -2.936 12.327 1.00 94.00 95 TYR A CA 1
ATOM 676 C C . TYR A 1 95 ? -6.062 -3.427 11.562 1.00 94.00 95 TYR A C 1
ATOM 678 O O . TYR A 1 95 ? -5.934 -4.005 10.489 1.00 94.00 95 TYR A O 1
ATOM 686 N N . LEU A 1 96 ? -7.258 -3.173 12.093 1.00 92.62 96 LEU A N 1
ATOM 687 C CA . LEU A 1 96 ? -8.544 -3.577 11.524 1.00 92.62 96 LEU A CA 1
ATOM 688 C C . LEU A 1 96 ? -9.382 -2.354 11.135 1.00 92.62 96 LEU A C 1
ATOM 690 O O . LEU A 1 96 ? -9.104 -1.265 11.642 1.00 92.62 96 LEU A O 1
ATOM 694 N N . PRO A 1 97 ? -10.429 -2.530 10.305 1.00 88.25 97 PRO A N 1
ATOM 695 C CA . PRO A 1 97 ? -11.356 -1.459 9.988 1.00 88.25 97 PRO A CA 1
ATOM 696 C C . PRO A 1 97 ? -11.959 -0.870 11.272 1.00 88.25 97 PRO A C 1
ATOM 698 O O . PRO A 1 97 ? -12.434 -1.626 12.129 1.00 88.25 97 PRO A O 1
ATOM 701 N N . PRO A 1 98 ? -11.945 0.462 11.434 1.00 84.25 98 PRO A N 1
ATOM 702 C CA . PRO A 1 98 ? -12.546 1.111 12.581 1.00 84.25 98 PRO A CA 1
ATOM 703 C C . PRO A 1 98 ? -14.073 0.980 12.524 1.00 84.25 98 PRO A C 1
ATOM 705 O O . PRO A 1 98 ? -14.681 0.851 11.462 1.00 84.25 98 PRO A O 1
ATOM 708 N N . SER A 1 99 ? -14.713 1.041 13.692 1.00 81.25 99 SER A N 1
ATOM 709 C CA . SER A 1 99 ? -16.167 1.217 13.761 1.00 81.25 99 SER A CA 1
ATOM 710 C C . SER A 1 99 ? -16.554 2.551 13.120 1.00 81.25 99 SER A C 1
ATOM 712 O O . SER A 1 99 ? -15.872 3.547 13.354 1.00 81.25 99 SER A O 1
ATOM 714 N N . ILE A 1 100 ? -17.690 2.593 12.415 1.00 73.44 100 ILE A N 1
ATOM 715 C CA . ILE A 1 100 ? -18.250 3.803 11.772 1.00 73.44 100 ILE A CA 1
ATOM 716 C C . ILE A 1 100 ? -18.384 4.974 12.767 1.00 73.44 100 ILE A C 1
ATOM 718 O O . ILE A 1 100 ? -18.336 6.139 12.389 1.00 73.44 100 ILE A O 1
ATOM 722 N N . THR A 1 101 ? -18.519 4.671 14.058 1.00 66.81 101 THR A N 1
ATOM 723 C CA . THR A 1 101 ? -18.681 5.651 15.138 1.00 66.81 101 THR A CA 1
ATOM 724 C C . THR A 1 101 ? -17.380 6.267 15.655 1.00 66.81 101 THR A C 1
ATOM 726 O O . THR A 1 101 ? -17.439 7.222 16.429 1.00 66.81 101 THR A O 1
ATOM 729 N N . LYS A 1 102 ? -16.206 5.742 15.279 1.00 68.56 102 LYS A N 1
ATOM 730 C CA . LYS A 1 102 ? -14.914 6.314 15.677 1.00 68.56 102 LYS A CA 1
ATOM 731 C C . LYS A 1 102 ? -14.362 7.164 14.533 1.00 68.56 102 LYS A C 1
ATOM 733 O O . LYS A 1 102 ? -14.198 6.633 13.436 1.00 68.56 102 LYS A O 1
ATOM 738 N N . PRO A 1 103 ? -14.048 8.451 14.766 1.00 60.25 103 PRO A N 1
ATOM 739 C CA . PRO A 1 103 ? -13.456 9.280 13.731 1.00 60.25 103 PRO A CA 1
ATOM 740 C C . PRO A 1 103 ? -12.115 8.688 13.294 1.00 60.25 103 PRO A C 1
ATOM 742 O O . PRO A 1 103 ? -11.336 8.193 14.115 1.00 60.25 103 PRO A O 1
ATOM 745 N N . THR A 1 104 ? -11.847 8.756 11.991 1.00 70.06 104 THR A N 1
ATOM 746 C CA . THR A 1 104 ? -10.514 8.520 11.431 1.00 70.06 104 THR A CA 1
ATOM 747 C C . THR A 1 104 ? -9.490 9.415 12.131 1.00 70.06 104 THR A C 1
ATOM 749 O O . THR A 1 104 ? -9.837 10.478 12.651 1.00 70.06 104 THR A O 1
ATOM 752 N N . ALA A 1 105 ? -8.224 8.986 12.160 1.00 86.50 105 ALA A N 1
ATOM 753 C CA . ALA A 1 105 ? -7.133 9.749 12.764 1.00 86.50 105 ALA A CA 1
ATOM 754 C C . ALA A 1 105 ? -7.134 11.235 12.357 1.00 86.50 105 ALA A C 1
ATOM 756 O O . ALA A 1 105 ? -7.584 11.603 11.272 1.00 86.50 105 ALA A O 1
ATOM 757 N N . SER A 1 106 ? -6.587 12.093 13.224 1.00 92.56 106 SER A N 1
ATOM 758 C CA . SER A 1 106 ? -6.448 13.521 12.928 1.00 92.56 106 SER A CA 1
ATOM 759 C C . SER A 1 106 ? -5.658 13.753 11.637 1.00 92.56 106 SER A C 1
ATOM 761 O O . SER A 1 106 ? -4.773 12.968 11.285 1.00 92.56 106 SER A O 1
ATOM 763 N N . PHE A 1 107 ? -5.933 14.869 10.957 1.00 93.31 107 PHE A N 1
ATOM 764 C CA . PHE A 1 107 ? -5.272 15.220 9.697 1.00 93.31 107 PHE A CA 1
ATOM 765 C C . PHE A 1 107 ? -3.739 15.164 9.793 1.00 93.31 107 PHE A C 1
ATOM 767 O O . PHE A 1 107 ? -3.092 14.570 8.935 1.00 93.31 107 PHE A O 1
ATOM 774 N N . GLY A 1 108 ? -3.155 15.693 10.876 1.00 96.62 108 GLY A N 1
ATOM 775 C CA . GLY A 1 108 ? -1.705 15.644 11.093 1.00 96.62 108 GLY A CA 1
ATOM 776 C C . GLY A 1 108 ? -1.158 14.216 11.180 1.00 96.62 108 GLY A C 1
ATOM 777 O O . GLY A 1 108 ? -0.124 13.912 10.592 1.00 96.62 108 GLY A O 1
ATOM 778 N N . ARG A 1 109 ? -1.879 13.305 11.845 1.00 95.81 109 ARG A N 1
ATOM 779 C CA . ARG A 1 109 ? -1.488 11.892 11.938 1.00 95.81 109 ARG A CA 1
ATOM 780 C C . ARG A 1 109 ? -1.613 11.177 10.591 1.00 95.81 109 ARG A C 1
ATOM 782 O O . ARG A 1 109 ? -0.747 10.370 10.264 1.00 95.81 109 ARG A O 1
ATOM 789 N N . ILE A 1 110 ? -2.642 11.499 9.803 1.00 96.62 110 ILE A N 1
ATOM 790 C CA . ILE A 1 110 ? -2.781 11.006 8.426 1.00 96.62 110 ILE A CA 1
ATOM 791 C C . ILE A 1 110 ? -1.604 11.486 7.574 1.00 96.62 110 ILE A C 1
ATOM 793 O O . ILE A 1 110 ? -0.970 10.671 6.914 1.00 96.62 110 ILE A O 1
ATOM 797 N N . LEU A 1 111 ? -1.264 12.776 7.628 1.00 97.69 111 LEU A N 1
ATOM 798 C CA . LEU A 1 111 ? -0.170 13.344 6.841 1.00 97.69 111 LEU A CA 1
ATOM 799 C C . LEU A 1 111 ? 1.172 12.667 7.155 1.00 97.69 111 LEU A C 1
ATOM 801 O O . LEU A 1 111 ? 1.889 12.268 6.240 1.00 97.69 111 LEU A O 1
ATOM 805 N N . VAL A 1 112 ? 1.481 12.463 8.440 1.00 98.31 112 VAL A N 1
ATOM 806 C CA . VAL A 1 112 ? 2.691 11.740 8.864 1.00 98.31 112 VAL A CA 1
ATOM 807 C C . VAL A 1 112 ? 2.679 10.297 8.355 1.00 98.31 112 VAL A C 1
ATOM 809 O O . VAL A 1 112 ? 3.681 9.835 7.814 1.00 98.31 112 VAL A O 1
ATOM 812 N N . ALA A 1 113 ? 1.551 9.590 8.476 1.00 98.06 113 ALA A N 1
ATOM 813 C CA . ALA A 1 113 ? 1.430 8.223 7.978 1.00 98.06 113 ALA A CA 1
ATOM 814 C C . ALA A 1 113 ? 1.669 8.143 6.460 1.00 98.06 113 ALA A C 1
ATOM 816 O O . ALA A 1 113 ? 2.415 7.277 6.007 1.00 98.06 113 ALA A O 1
ATOM 817 N N . LEU A 1 114 ? 1.096 9.070 5.684 1.00 97.94 114 LEU A N 1
ATOM 818 C CA . LEU A 1 114 ? 1.286 9.152 4.234 1.00 97.94 114 LEU A CA 1
ATOM 819 C C . LEU A 1 114 ? 2.748 9.401 3.855 1.00 97.94 114 LEU A C 1
ATOM 821 O O . LEU A 1 114 ? 3.250 8.742 2.950 1.00 97.94 114 LEU A O 1
ATOM 825 N N . ILE A 1 115 ? 3.442 10.299 4.559 1.00 98.31 115 ILE A N 1
ATOM 826 C CA . ILE A 1 115 ? 4.868 10.571 4.322 1.00 98.31 115 ILE A CA 1
ATOM 827 C C . ILE A 1 115 ? 5.699 9.309 4.571 1.00 98.31 115 ILE A C 1
ATOM 829 O O . ILE A 1 115 ? 6.502 8.930 3.722 1.00 98.31 115 ILE A O 1
ATOM 833 N N . ILE A 1 116 ? 5.477 8.617 5.691 1.00 98.50 116 ILE A N 1
ATOM 834 C CA . ILE A 1 116 ? 6.207 7.381 6.012 1.00 98.50 116 ILE A CA 1
ATOM 835 C C . ILE A 1 116 ? 5.904 6.289 4.979 1.00 98.50 116 ILE A C 1
ATOM 837 O O . ILE A 1 116 ? 6.824 5.642 4.481 1.00 98.50 116 ILE A O 1
ATOM 841 N N . GLY A 1 117 ? 4.633 6.109 4.608 1.00 98.19 117 GLY A N 1
ATOM 842 C CA . GLY A 1 117 ? 4.228 5.155 3.574 1.00 98.19 117 GLY A CA 1
ATOM 843 C C . GLY A 1 117 ? 4.837 5.468 2.203 1.00 98.19 117 GLY A C 1
ATOM 844 O O . GLY A 1 117 ? 5.267 4.554 1.495 1.00 98.19 117 GLY A O 1
ATOM 845 N N . ALA A 1 118 ? 4.927 6.748 1.836 1.00 97.12 118 ALA A N 1
ATOM 846 C CA . ALA A 1 118 ? 5.557 7.198 0.599 1.00 97.12 118 ALA A CA 1
ATOM 847 C C . ALA A 1 118 ? 7.073 6.955 0.606 1.00 97.12 118 ALA A C 1
ATOM 849 O O . ALA A 1 118 ? 7.594 6.417 -0.369 1.00 97.12 118 ALA A O 1
ATOM 850 N N . ILE A 1 119 ? 7.765 7.269 1.709 1.00 97.81 119 ILE A N 1
ATOM 851 C CA . ILE A 1 119 ? 9.203 6.999 1.879 1.00 97.81 119 ILE A CA 1
ATOM 852 C C . ILE A 1 119 ? 9.481 5.499 1.770 1.00 97.81 119 ILE A C 1
ATOM 854 O O . ILE A 1 119 ? 10.353 5.095 1.006 1.00 97.81 119 ILE A O 1
ATOM 858 N N . TRP A 1 120 ? 8.711 4.667 2.477 1.00 98.06 120 TRP A N 1
ATOM 859 C CA . TRP A 1 120 ? 8.825 3.211 2.384 1.00 98.06 120 TRP A CA 1
ATOM 860 C C . TRP A 1 120 ? 8.654 2.720 0.943 1.00 98.06 120 TRP A C 1
ATOM 862 O O . TRP A 1 120 ? 9.454 1.928 0.452 1.00 98.06 120 TRP A O 1
ATOM 872 N N . THR A 1 121 ? 7.634 3.228 0.246 1.00 97.00 121 THR A N 1
ATOM 873 C CA . THR A 1 121 ? 7.365 2.850 -1.145 1.00 97.00 121 THR A CA 1
ATOM 874 C C . THR A 1 121 ? 8.525 3.249 -2.059 1.00 97.00 121 THR A C 1
ATOM 876 O O . THR A 1 121 ? 8.973 2.431 -2.857 1.00 97.00 121 THR A O 1
ATOM 879 N N . ALA A 1 122 ? 9.048 4.470 -1.922 1.00 94.50 122 ALA A N 1
ATOM 880 C CA . ALA A 1 122 ? 10.170 4.960 -2.719 1.00 94.50 122 ALA A CA 1
ATOM 881 C C . ALA A 1 122 ? 11.448 4.136 -2.489 1.00 94.50 122 ALA A C 1
ATOM 883 O O . ALA A 1 122 ? 12.067 3.689 -3.451 1.00 94.50 122 ALA A O 1
ATOM 884 N N . LEU A 1 123 ? 11.804 3.875 -1.226 1.00 95.69 123 LEU A N 1
ATOM 885 C CA . LEU A 1 123 ? 12.959 3.045 -0.869 1.00 95.69 123 LEU A CA 1
ATOM 886 C C . LEU A 1 123 ? 12.807 1.608 -1.378 1.00 95.69 123 LEU A C 1
ATOM 888 O O . LEU A 1 123 ? 13.742 1.044 -1.939 1.00 95.69 123 LEU A O 1
ATOM 892 N N . GLY A 1 124 ? 11.617 1.028 -1.223 1.00 96.31 124 GLY A N 1
ATOM 893 C CA . GLY A 1 124 ? 11.320 -0.317 -1.695 1.00 96.31 124 GLY A CA 1
ATOM 894 C C . GLY A 1 124 ? 11.487 -0.454 -3.207 1.00 96.31 124 GLY A C 1
ATOM 895 O O . GLY A 1 124 ? 12.150 -1.382 -3.666 1.00 96.31 124 GLY A O 1
ATOM 896 N N . TYR A 1 125 ? 10.932 0.482 -3.986 1.00 92.88 125 TYR A N 1
ATOM 897 C CA . TYR A 1 125 ? 11.071 0.447 -5.444 1.00 92.88 125 TYR A CA 1
ATOM 898 C C . TYR A 1 125 ? 12.484 0.776 -5.915 1.00 92.88 125 TYR A C 1
ATOM 900 O O . TYR A 1 125 ? 12.908 0.204 -6.913 1.00 92.88 125 TYR A O 1
ATOM 908 N N . PHE A 1 126 ? 13.230 1.617 -5.195 1.00 92.31 126 PHE A N 1
ATOM 909 C CA . PHE A 1 126 ? 14.650 1.835 -5.469 1.00 92.31 126 PHE A CA 1
ATOM 910 C C . PHE A 1 126 ? 15.449 0.525 -5.361 1.00 92.31 126 PHE A C 1
ATOM 912 O O . PHE A 1 126 ? 16.185 0.175 -6.281 1.00 92.31 126 PHE A O 1
ATOM 919 N N . LEU A 1 127 ? 15.244 -0.248 -4.287 1.00 92.81 127 LEU A N 1
ATOM 920 C CA . LEU A 1 127 ? 15.890 -1.555 -4.107 1.00 92.81 127 LEU A CA 1
ATOM 921 C C . LEU A 1 127 ? 15.408 -2.596 -5.127 1.00 92.81 127 LEU A C 1
ATOM 923 O O . LEU A 1 127 ? 16.210 -3.374 -5.639 1.00 92.81 127 LEU A O 1
ATOM 927 N N . ALA A 1 128 ? 14.112 -2.605 -5.445 1.00 93.00 128 ALA A N 1
ATOM 928 C CA . ALA A 1 128 ? 13.560 -3.499 -6.460 1.00 93.00 128 ALA A CA 1
ATOM 929 C C . ALA A 1 128 ? 14.143 -3.203 -7.847 1.00 93.00 128 ALA A C 1
ATOM 931 O O . ALA A 1 128 ? 14.508 -4.122 -8.571 1.00 93.00 128 ALA A O 1
ATOM 932 N N . TRP A 1 129 ? 14.261 -1.924 -8.210 1.00 89.00 129 TRP A N 1
ATOM 933 C CA . TRP A 1 129 ? 14.900 -1.499 -9.453 1.00 89.00 129 TRP A CA 1
ATOM 934 C C . TRP A 1 129 ? 16.357 -1.917 -9.513 1.00 89.00 129 TRP A C 1
ATOM 936 O O . TRP A 1 129 ? 16.762 -2.478 -10.523 1.00 89.00 129 TRP A O 1
ATOM 946 N N . TRP A 1 130 ? 17.116 -1.688 -8.439 1.00 88.00 130 TRP A N 1
ATOM 947 C CA . TRP A 1 130 ? 18.505 -2.126 -8.348 1.00 88.00 130 TRP A CA 1
ATOM 948 C C . TRP A 1 130 ? 18.635 -3.625 -8.640 1.00 88.00 130 TRP A C 1
ATOM 950 O O . TRP A 1 130 ? 19.335 -4.015 -9.567 1.00 88.00 130 TRP A O 1
ATOM 960 N N . PHE A 1 131 ? 17.870 -4.458 -7.933 1.00 90.38 131 PHE A N 1
ATOM 961 C CA . PHE A 1 131 ? 17.917 -5.910 -8.104 1.00 90.38 131 PHE A CA 1
ATOM 962 C C . PHE A 1 131 ? 17.479 -6.372 -9.506 1.00 90.38 131 PHE A C 1
ATOM 964 O O . PHE A 1 131 ? 18.110 -7.235 -10.116 1.00 90.38 131 PHE A O 1
ATOM 971 N N . VAL A 1 132 ? 16.389 -5.810 -10.034 1.00 87.00 132 VAL A N 1
ATOM 972 C CA . VAL A 1 132 ? 15.838 -6.198 -11.342 1.00 87.00 132 VAL A CA 1
ATOM 973 C C . VAL A 1 132 ? 16.727 -5.731 -12.500 1.00 87.00 132 VAL A C 1
ATOM 975 O O . VAL A 1 132 ? 16.873 -6.454 -13.479 1.00 87.00 132 VAL A O 1
ATOM 978 N N . LEU A 1 133 ? 17.333 -4.545 -12.409 1.00 79.62 133 LEU A N 1
ATOM 979 C CA . LEU A 1 133 ? 18.221 -4.039 -13.457 1.00 79.62 133 LEU A CA 1
ATOM 980 C C . LEU A 1 133 ? 19.586 -4.728 -13.419 1.00 79.62 133 LEU A C 1
ATOM 982 O O . LEU A 1 133 ? 20.085 -5.089 -14.477 1.00 79.62 133 LEU A O 1
ATOM 986 N N . GLU A 1 134 ? 20.167 -4.979 -12.241 1.00 73.94 134 GLU A N 1
ATOM 987 C CA . GLU A 1 134 ? 21.413 -5.755 -12.147 1.00 73.94 134 GLU A CA 1
ATOM 988 C C . GLU A 1 134 ? 21.241 -7.177 -12.690 1.00 73.94 134 GLU A C 1
ATOM 990 O O . GLU A 1 134 ? 22.090 -7.656 -13.435 1.00 73.94 134 GLU A O 1
ATOM 995 N N . SER A 1 135 ? 20.116 -7.833 -12.391 1.00 64.25 135 SER A N 1
ATOM 996 C CA . SER A 1 135 ? 19.825 -9.176 -12.917 1.00 64.25 135 SER A CA 1
ATOM 997 C C . SER A 1 135 ? 19.563 -9.226 -14.427 1.00 64.25 135 SER A C 1
ATOM 999 O O . SER A 1 135 ? 19.584 -10.313 -14.992 1.00 64.25 135 SER A O 1
ATOM 1001 N N . ALA A 1 136 ? 19.338 -8.087 -15.089 1.00 59.22 136 ALA A N 1
ATOM 1002 C CA . ALA A 1 136 ? 19.176 -8.009 -16.542 1.00 59.22 136 ALA A CA 1
ATOM 1003 C C . ALA A 1 136 ? 20.495 -7.747 -17.298 1.00 59.22 136 ALA A C 1
ATOM 1005 O O . ALA A 1 136 ? 20.513 -7.817 -18.527 1.00 59.22 136 ALA A O 1
ATOM 1006 N N . VAL A 1 137 ? 21.573 -7.397 -16.587 1.00 56.56 137 VAL A N 1
ATOM 1007 C CA . VAL A 1 137 ? 22.884 -7.033 -17.164 1.00 56.56 137 VAL A CA 1
ATOM 1008 C C . VAL A 1 137 ? 23.912 -8.174 -17.038 1.00 56.56 137 VAL A C 1
ATOM 1010 O O . VAL A 1 137 ? 24.974 -8.107 -17.657 1.00 56.56 137 VAL A O 1
ATOM 1013 N N . VAL A 1 138 ? 23.589 -9.232 -1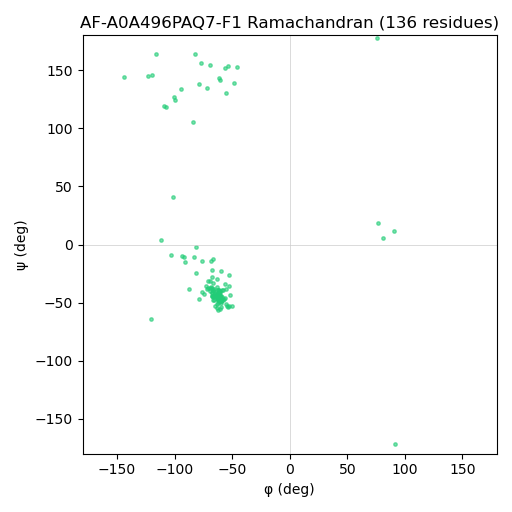6.286 1.00 47.16 138 VAL A N 1
ATOM 1014 C CA . VAL A 1 138 ? 24.380 -10.472 -16.143 1.00 47.16 138 VAL A CA 1
ATOM 1015 C C . VAL A 1 138 ? 23.774 -11.578 -17.000 1.00 47.16 138 VAL A C 1
ATOM 1017 O O . VAL A 1 138 ? 24.561 -12.310 -17.640 1.00 47.16 138 VAL A O 1
#

Foldseek 3Di:
DDDDPVLVVLLQVLLQVLQVQQVDWDADPPRDIDGSSLVSLLVCLLAFALQSSLSSQLNNQLVNCVVVVVNLCNVLSNCLSSVLSNQLNCQWCRHGGHDPPDDTRDPVSNVVSSVVSVVSNVVSVVVSCVVVVVVVVD